Protein AF-A0A2J8PJG5-F1 (afdb_monomer_lite)

Organism: Pan troglodytes (NCBI:txid9598)

Secondary structure (DSSP, 8-state):
---SSS-HHHHHHHHHHHHHHTTPPPPP----TT--S--PSTTPPP--EEE-TTT-SEEE----HHHHHHHHHHHHHHHHHHHHHHHS----------

Sequence (98 aa):
MDDQSWKSEFYAQIASERLQAHGKERPQIICCPETGHCIDPPYFPPSRASVHAVLGEAIFYGGEPKAHSKAQVDAWQQIQTFFHKHLNGKKSVKHSKI

Structure (mmCIF, N/CA/C/O backbone):
data_AF-A0A2J8PJG5-F1
#
_entry.id   AF-A0A2J8PJ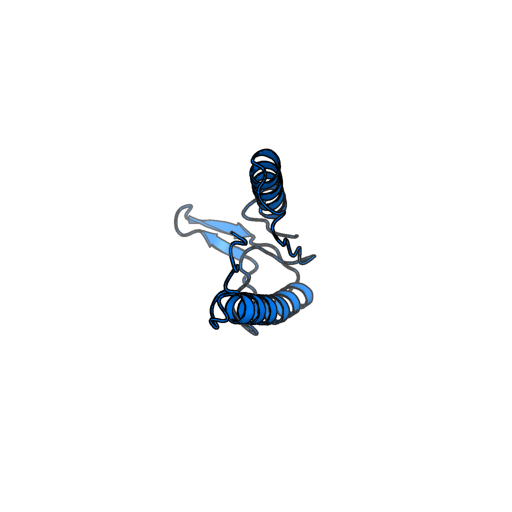G5-F1
#
loop_
_atom_site.group_PDB
_atom_site.id
_atom_site.type_symbol
_atom_site.label_atom_id
_atom_site.label_alt_id
_atom_site.label_comp_id
_atom_site.label_asym_id
_atom_site.label_entity_id
_atom_site.label_seq_id
_atom_site.pdbx_PDB_ins_code
_atom_site.Cartn_x
_atom_site.Cartn_y
_atom_site.Cartn_z
_atom_site.occupancy
_atom_site.B_iso_or_equiv
_atom_site.auth_seq_id
_atom_site.auth_comp_id
_atom_site.auth_asym_id
_atom_site.auth_atom_id
_atom_site.pdbx_PDB_model_num
ATOM 1 N N . MET A 1 1 ? 9.634 4.413 3.205 1.00 81.62 1 MET A N 1
ATOM 2 C CA . MET A 1 1 ? 9.068 3.691 2.029 1.00 81.62 1 MET A CA 1
ATOM 3 C C . MET A 1 1 ? 9.952 3.930 0.803 1.00 81.62 1 MET A C 1
ATOM 5 O O . MET A 1 1 ? 10.839 4.765 0.901 1.00 81.62 1 MET A O 1
ATOM 9 N N . ASP A 1 2 ? 9.739 3.221 -0.311 1.00 92.50 2 ASP A N 1
ATOM 10 C CA . ASP A 1 2 ? 10.422 3.462 -1.604 1.00 92.50 2 ASP A CA 1
ATOM 11 C C . ASP A 1 2 ? 9.394 3.790 -2.705 1.00 92.50 2 ASP A C 1
ATOM 13 O O . ASP A 1 2 ? 9.498 3.343 -3.840 1.00 92.50 2 ASP A O 1
ATOM 17 N N . ASP A 1 3 ? 8.340 4.531 -2.353 1.00 93.75 3 ASP A N 1
ATOM 18 C CA . ASP A 1 3 ? 7.371 5.027 -3.330 1.00 93.75 3 ASP A CA 1
ATOM 19 C C . ASP A 1 3 ? 8.030 6.121 -4.177 1.00 93.75 3 ASP A C 1
ATOM 21 O O . ASP A 1 3 ? 8.308 7.222 -3.695 1.00 93.75 3 ASP A O 1
ATOM 25 N N . GLN A 1 4 ? 8.309 5.787 -5.436 1.00 92.56 4 GLN A N 1
ATOM 26 C CA . GLN A 1 4 ? 8.931 6.699 -6.397 1.00 92.56 4 GLN A CA 1
ATOM 27 C C . GLN A 1 4 ? 7.914 7.444 -7.261 1.00 92.56 4 GLN A C 1
ATOM 29 O O . GLN A 1 4 ? 8.293 8.337 -8.015 1.00 92.56 4 GLN A O 1
ATOM 34 N N . SER A 1 5 ? 6.626 7.117 -7.135 1.00 89.50 5 SER A N 1
ATOM 35 C CA . SER A 1 5 ? 5.571 7.892 -7.773 1.00 89.50 5 SER A CA 1
ATOM 36 C C . SER A 1 5 ? 5.315 9.150 -6.957 1.00 89.50 5 SER A C 1
ATOM 38 O O . SER A 1 5 ? 5.539 10.247 -7.463 1.00 89.50 5 SER A O 1
ATOM 40 N N . TRP A 1 6 ? 4.927 9.013 -5.684 1.00 89.44 6 TRP A N 1
ATOM 41 C CA . TRP A 1 6 ? 4.541 10.132 -4.815 1.00 89.44 6 TRP A CA 1
ATOM 42 C C . TRP A 1 6 ? 5.158 10.040 -3.413 1.00 89.44 6 TRP A C 1
ATOM 44 O O . TRP A 1 6 ? 5.644 9.005 -2.968 1.00 89.44 6 TRP A O 1
ATOM 54 N N . LYS A 1 7 ? 5.080 11.138 -2.647 1.00 94.25 7 LYS A N 1
ATOM 55 C CA . LYS A 1 7 ? 5.564 11.200 -1.256 1.00 94.25 7 LYS A CA 1
ATOM 56 C C . LYS A 1 7 ? 4.546 10.628 -0.257 1.00 94.25 7 LYS A C 1
ATOM 58 O O . LYS A 1 7 ? 4.125 11.321 0.668 1.00 94.25 7 LYS A O 1
ATOM 63 N N . SER A 1 8 ? 4.145 9.371 -0.436 1.00 95.44 8 SER A N 1
ATOM 64 C CA . SER A 1 8 ? 3.069 8.725 0.337 1.00 95.44 8 SER A CA 1
ATOM 65 C C . SER A 1 8 ? 3.267 8.787 1.859 1.00 95.44 8 SER A C 1
ATOM 67 O O . SER A 1 8 ? 2.339 9.135 2.587 1.00 95.44 8 SER A O 1
ATOM 69 N N . GLU A 1 9 ? 4.489 8.556 2.347 1.00 94.31 9 GLU A N 1
ATOM 70 C CA . GLU A 1 9 ? 4.830 8.653 3.778 1.00 94.31 9 GLU A CA 1
ATOM 71 C C . GLU A 1 9 ? 4.626 10.072 4.338 1.00 94.31 9 GLU A C 1
ATOM 73 O O . GLU A 1 9 ? 4.035 10.258 5.403 1.00 94.31 9 GLU A O 1
ATOM 78 N N . PHE A 1 10 ? 5.035 11.089 3.579 1.00 96.19 10 PHE A N 1
ATOM 79 C CA . PHE A 1 10 ? 4.838 12.491 3.944 1.00 96.19 10 PHE A CA 1
ATOM 80 C C . PHE A 1 10 ? 3.350 12.867 3.981 1.00 96.19 10 PHE A C 1
ATOM 82 O O . PHE A 1 10 ? 2.900 13.535 4.911 1.00 96.19 10 PHE A O 1
ATOM 89 N N . TYR A 1 11 ? 2.559 12.407 3.008 1.00 97.31 11 TYR A N 1
ATOM 90 C CA . TYR A 1 11 ? 1.121 12.679 2.985 1.00 97.31 11 TYR A CA 1
ATOM 91 C C . TYR A 1 11 ? 0.366 11.980 4.119 1.00 97.31 11 TYR A C 1
ATOM 93 O O . TYR A 1 11 ? -0.531 12.585 4.712 1.00 97.31 11 TYR A O 1
ATOM 101 N N . ALA A 1 12 ? 0.750 10.750 4.473 1.00 97.12 12 ALA A N 1
ATOM 102 C CA . ALA A 1 12 ? 0.197 10.057 5.634 1.00 97.12 12 ALA A CA 1
ATOM 103 C C . ALA A 1 12 ? 0.451 10.846 6.930 1.00 97.12 12 ALA A C 1
ATOM 105 O O . ALA A 1 12 ? -0.451 10.990 7.762 1.00 97.12 12 ALA A O 1
ATOM 106 N N . GLN A 1 13 ? 1.648 11.424 7.069 1.00 97.19 13 GLN A N 1
ATOM 107 C CA . GLN A 1 13 ? 1.995 12.261 8.212 1.00 97.19 13 GLN A CA 1
ATOM 108 C C . GLN A 1 13 ? 1.160 13.551 8.262 1.00 97.19 13 GLN A C 1
ATOM 110 O O . GLN A 1 13 ? 0.577 13.843 9.306 1.00 97.19 13 GLN A O 1
ATOM 115 N N . ILE A 1 14 ? 0.999 14.260 7.137 1.00 98.31 14 ILE A N 1
ATOM 116 C CA . ILE A 1 14 ? 0.121 15.445 7.058 1.00 98.31 14 ILE A CA 1
ATOM 117 C C . ILE A 1 14 ? -1.310 15.098 7.488 1.00 98.31 14 ILE A C 1
ATOM 119 O O . ILE A 1 14 ? -1.927 15.832 8.263 1.00 98.31 14 ILE A O 1
ATOM 123 N N . ALA A 1 15 ? -1.856 13.980 7.002 1.00 98.12 15 ALA A N 1
ATOM 124 C CA . ALA A 1 15 ? -3.205 13.551 7.361 1.00 98.12 15 ALA A CA 1
ATOM 125 C C 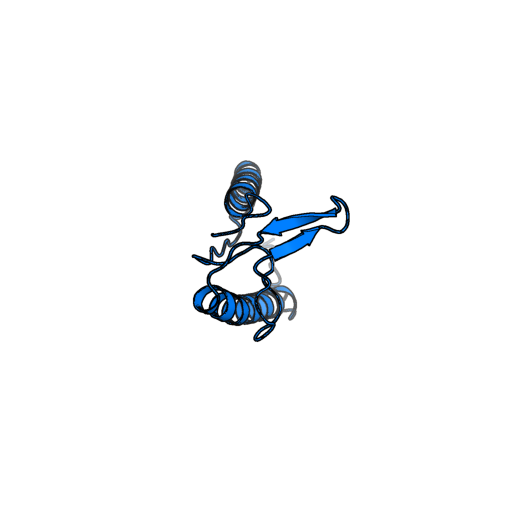. ALA A 1 15 ? -3.329 13.258 8.868 1.00 98.12 15 ALA A C 1
ATOM 127 O O . ALA A 1 15 ? -4.299 13.672 9.506 1.00 98.12 15 ALA A O 1
ATOM 128 N N . SER A 1 16 ? -2.327 12.595 9.452 1.00 98.19 16 SER A N 1
ATOM 129 C CA . SER A 1 16 ? -2.257 12.299 10.887 1.00 98.19 16 SER A CA 1
ATOM 130 C C . SER A 1 16 ? -2.181 13.558 11.748 1.00 98.19 16 SER A C 1
ATOM 132 O O . SER A 1 16 ? -2.907 13.679 12.737 1.00 98.19 16 SER A O 1
ATOM 134 N N . GLU A 1 17 ? -1.341 14.518 11.368 1.00 98.25 17 GLU A N 1
ATOM 135 C CA . GLU A 1 17 ? -1.219 15.809 12.051 1.00 98.25 17 GLU A CA 1
ATOM 136 C C . GLU A 1 17 ? -2.521 16.601 11.964 1.00 98.25 17 GLU A C 1
ATOM 138 O O . GLU A 1 17 ? -3.004 17.122 12.970 1.00 98.25 17 GLU A O 1
ATOM 143 N N . ARG A 1 18 ? -3.150 16.626 10.783 1.00 98.50 18 ARG A N 1
ATOM 144 C CA . ARG A 1 18 ? -4.427 17.310 10.581 1.00 98.50 18 ARG A CA 1
ATOM 145 C C . ARG A 1 18 ? -5.537 16.720 11.448 1.00 98.50 18 ARG A C 1
ATOM 147 O O . ARG A 1 18 ? -6.313 17.482 12.017 1.00 98.50 18 ARG A O 1
ATOM 154 N N . LEU A 1 19 ? -5.624 15.395 11.559 1.00 98.44 19 LEU A N 1
ATOM 155 C CA . LEU A 1 19 ? -6.613 14.728 12.411 1.00 98.44 19 LEU A CA 1
ATOM 156 C C . LEU A 1 19 ? -6.407 15.077 13.890 1.00 98.44 19 LEU A C 1
ATOM 158 O O . LEU A 1 19 ? -7.355 15.479 14.568 1.00 98.44 19 LEU A O 1
ATOM 162 N N . GLN A 1 20 ? -5.166 14.990 14.370 1.00 97.94 20 GLN A N 1
ATOM 163 C CA . GLN A 1 20 ? -4.829 15.273 15.766 1.00 97.94 20 GLN A CA 1
ATOM 164 C C . GLN A 1 20 ? -5.042 16.747 16.130 1.00 97.94 20 GLN A C 1
ATOM 166 O O . GLN A 1 20 ? -5.597 17.040 17.188 1.00 97.94 20 GLN A O 1
ATOM 171 N N . ALA A 1 21 ? -4.705 17.677 15.231 1.00 98.25 21 ALA A N 1
ATOM 172 C CA . ALA A 1 21 ? -4.945 19.110 15.423 1.00 98.25 21 ALA A CA 1
ATOM 173 C C . ALA A 1 21 ? -6.438 19.462 15.582 1.00 98.25 21 ALA A C 1
ATOM 175 O O . ALA A 1 21 ? -6.771 20.517 16.115 1.00 98.25 21 ALA A O 1
ATOM 176 N N . HIS A 1 22 ? -7.340 18.581 15.138 1.00 98.19 22 HIS A N 1
ATOM 177 C CA . HIS A 1 22 ? -8.795 18.730 15.255 1.00 98.19 22 HIS A CA 1
ATOM 178 C C . HIS A 1 22 ? -9.403 17.777 16.299 1.00 98.19 22 HIS A C 1
ATOM 180 O O . HIS A 1 22 ? -10.597 17.477 16.257 1.00 98.19 22 HIS A O 1
ATOM 186 N N . GLY A 1 23 ? -8.586 17.277 17.234 1.00 97.50 23 GLY A N 1
ATOM 187 C CA . GLY A 1 23 ? -9.033 16.458 18.364 1.00 97.50 23 GLY A CA 1
ATOM 188 C C . GLY A 1 23 ? -9.516 15.055 17.986 1.00 97.50 23 GLY A C 1
ATOM 189 O O . GLY A 1 23 ? -10.253 14.436 18.754 1.00 97.50 23 GLY A O 1
ATOM 190 N N . LYS A 1 24 ? -9.155 14.549 16.800 1.00 98.12 24 LYS A N 1
ATOM 191 C CA . LYS A 1 24 ? -9.415 13.156 16.411 1.00 98.12 24 LYS A CA 1
ATOM 192 C C . LYS A 1 24 ? -8.297 12.248 16.914 1.00 98.12 24 LYS A C 1
ATOM 194 O O . LYS A 1 24 ? -7.159 12.678 17.093 1.00 98.12 24 LYS A O 1
ATOM 199 N N . GLU A 1 25 ? -8.630 10.977 17.121 1.00 96.50 25 GLU A N 1
ATOM 200 C CA . GLU A 1 25 ? -7.639 9.957 17.466 1.00 96.50 25 GLU A CA 1
ATOM 201 C C . GLU A 1 25 ? -6.573 9.841 16.369 1.00 96.50 25 GLU A C 1
ATOM 203 O O . GLU A 1 25 ? -6.858 9.991 15.176 1.00 96.50 25 GLU A O 1
ATOM 208 N N . ARG A 1 26 ? -5.332 9.569 16.783 1.00 96.00 26 ARG A N 1
ATOM 209 C CA . ARG A 1 26 ? -4.211 9.386 15.861 1.00 96.00 26 ARG A CA 1
ATOM 210 C C . ARG A 1 26 ? -4.459 8.153 14.979 1.00 96.00 26 ARG A C 1
ATOM 212 O O . ARG A 1 26 ? -4.669 7.071 15.533 1.00 96.00 26 ARG A O 1
ATOM 219 N N . PRO A 1 27 ? -4.403 8.271 13.640 1.00 97.06 27 PRO A N 1
ATOM 220 C CA . PRO A 1 27 ? -4.579 7.124 12.759 1.00 97.06 27 PRO A CA 1
ATOM 221 C C . PRO A 1 27 ? -3.420 6.132 12.905 1.00 97.06 27 PRO A C 1
ATOM 223 O O . PRO A 1 27 ? -2.295 6.498 13.256 1.00 97.06 27 PRO A O 1
ATOM 226 N N . GLN A 1 28 ? -3.686 4.866 12.592 1.00 97.19 28 GLN A N 1
ATOM 227 C CA . GLN A 1 28 ? -2.630 3.877 12.417 1.00 97.19 28 GLN A CA 1
ATOM 228 C C . GLN A 1 28 ? -1.948 4.108 11.064 1.00 97.19 28 GLN A C 1
ATOM 230 O O . GLN A 1 28 ? -2.617 4.159 10.036 1.00 97.19 28 GLN A O 1
ATOM 235 N N . ILE A 1 29 ? -0.620 4.220 11.072 1.00 96.25 29 ILE A N 1
ATOM 236 C CA . ILE A 1 29 ? 0.212 4.286 9.866 1.00 96.25 29 ILE A CA 1
ATOM 237 C C . ILE A 1 29 ? 1.178 3.107 9.913 1.00 96.25 29 ILE A C 1
ATOM 239 O O . ILE A 1 29 ? 1.832 2.880 10.932 1.00 96.25 29 ILE A O 1
ATOM 243 N N . ILE A 1 30 ? 1.249 2.352 8.819 1.00 95.25 30 ILE A N 1
ATOM 244 C CA . ILE A 1 30 ? 2.172 1.230 8.653 1.00 95.25 30 ILE A CA 1
ATOM 245 C C . ILE A 1 30 ? 3.112 1.592 7.509 1.00 95.25 30 ILE A C 1
ATOM 247 O O . ILE A 1 30 ? 2.694 1.666 6.355 1.00 95.25 30 ILE A O 1
ATOM 251 N N . CYS A 1 31 ? 4.378 1.840 7.838 1.00 92.62 31 CYS A N 1
ATOM 252 C CA . CYS A 1 31 ? 5.414 2.102 6.848 1.00 92.62 31 CYS A CA 1
ATOM 253 C C . CYS A 1 31 ? 6.164 0.805 6.547 1.00 92.62 31 CYS A C 1
ATOM 255 O O . CYS A 1 31 ? 6.829 0.257 7.425 1.00 92.62 31 CYS A O 1
ATOM 257 N N . CYS A 1 32 ? 6.091 0.343 5.300 1.00 91.12 32 CYS A N 1
ATOM 258 C CA . CYS A 1 32 ? 6.863 -0.798 4.819 1.00 91.12 32 CYS A CA 1
ATOM 259 C C . CYS A 1 32 ? 8.159 -0.285 4.156 1.00 91.12 32 CYS A C 1
ATOM 261 O O . CYS A 1 32 ? 8.090 0.450 3.161 1.00 91.12 32 CYS A O 1
ATOM 263 N N . PRO A 1 33 ? 9.349 -0.593 4.706 1.00 91.62 33 PRO A N 1
ATOM 264 C CA . PRO A 1 33 ? 10.621 -0.249 4.074 1.00 91.62 33 PRO A CA 1
ATOM 265 C C . PRO A 1 33 ? 10.750 -0.898 2.694 1.00 91.62 33 PRO A C 1
ATOM 267 O O . PRO A 1 33 ? 10.159 -1.950 2.453 1.00 91.62 33 PRO A O 1
ATOM 270 N N . GLU A 1 34 ? 11.499 -0.256 1.791 1.00 92.62 34 GLU A N 1
ATOM 271 C CA . GLU A 1 34 ? 11.844 -0.804 0.461 1.00 92.62 34 GLU A CA 1
ATOM 272 C C . GLU A 1 34 ? 10.633 -1.269 -0.367 1.00 92.62 34 GLU A C 1
ATOM 274 O O . GLU A 1 34 ? 10.740 -2.106 -1.261 1.00 92.62 34 GLU A O 1
ATOM 279 N N . THR A 1 35 ? 9.456 -0.729 -0.058 1.00 95.06 35 THR A N 1
ATOM 280 C CA . THR A 1 35 ? 8.194 -1.048 -0.716 1.00 95.06 35 THR A CA 1
ATOM 281 C C . THR A 1 35 ? 7.812 0.123 -1.605 1.00 95.06 35 THR A C 1
ATOM 283 O O . THR A 1 35 ? 7.676 1.249 -1.119 1.00 95.06 35 THR A O 1
ATOM 286 N N . GLY A 1 36 ? 7.692 -0.163 -2.901 1.00 94.50 36 GLY A N 1
ATOM 287 C CA . GLY A 1 36 ? 7.213 0.762 -3.919 1.00 94.50 36 GLY A CA 1
ATOM 288 C C . GLY A 1 36 ? 5.719 1.063 -3.857 1.00 94.50 36 GLY A C 1
ATOM 289 O O . GLY A 1 36 ? 5.009 0.644 -2.946 1.00 94.50 36 GLY A O 1
ATOM 290 N N . HIS A 1 37 ? 5.260 1.784 -4.872 1.00 94.19 37 HIS A N 1
ATOM 291 C CA . HIS A 1 37 ? 3.929 2.376 -4.952 1.00 94.19 37 HIS A CA 1
ATOM 292 C C . HIS A 1 37 ? 2.785 1.345 -4.986 1.00 94.19 37 HIS A C 1
ATOM 294 O O . HIS A 1 37 ? 1.801 1.473 -4.258 1.00 94.19 37 HIS A O 1
ATOM 300 N N . CYS A 1 38 ? 2.908 0.306 -5.816 1.00 93.06 38 CYS A N 1
ATOM 301 C CA . CYS A 1 38 ? 1.811 -0.623 -6.104 1.00 93.06 38 CYS A CA 1
ATOM 302 C C . CYS A 1 38 ? 1.759 -1.796 -5.113 1.00 93.06 38 CYS A C 1
ATOM 304 O O . CYS A 1 38 ? 2.243 -2.882 -5.414 1.00 93.06 38 CYS A O 1
ATOM 306 N N . ILE A 1 39 ? 1.169 -1.600 -3.930 1.00 94.62 39 ILE A N 1
ATOM 307 C CA . ILE A 1 39 ? 0.945 -2.688 -2.959 1.00 94.62 39 ILE A CA 1
ATOM 308 C C . ILE A 1 39 ? -0.305 -3.494 -3.358 1.00 94.62 39 ILE A C 1
ATOM 310 O O . ILE A 1 39 ? -1.401 -3.282 -2.838 1.00 94.62 39 ILE A O 1
ATOM 314 N N . ASP A 1 40 ? -0.122 -4.401 -4.313 1.00 94.62 40 ASP A N 1
ATOM 315 C CA . ASP A 1 40 ? -1.150 -5.317 -4.822 1.00 94.62 40 ASP A CA 1
ATOM 316 C C . ASP A 1 40 ? -1.460 -6.481 -3.849 1.00 94.62 40 ASP A C 1
ATOM 318 O O . ASP A 1 40 ? -0.768 -6.658 -2.839 1.00 94.62 40 ASP A O 1
ATOM 322 N N . PRO A 1 41 ? -2.499 -7.305 -4.113 1.00 95.50 41 PRO A N 1
ATOM 323 C CA . PRO A 1 41 ? -2.753 -8.510 -3.330 1.00 95.50 41 PRO A CA 1
ATOM 324 C C . PRO A 1 41 ? -1.544 -9.465 -3.282 1.00 95.50 41 PRO A C 1
ATOM 326 O O . PRO A 1 41 ? -0.681 -9.429 -4.162 1.00 95.50 41 PRO A O 1
ATOM 329 N N . PRO A 1 42 ? -1.483 -10.364 -2.283 1.00 95.69 42 PRO A N 1
ATOM 330 C CA . PRO A 1 42 ? -0.345 -11.256 -2.094 1.00 95.69 42 PRO A CA 1
ATOM 331 C C . PRO A 1 42 ? 0.025 -12.042 -3.355 1.00 95.69 42 PRO A C 1
ATOM 333 O O . PRO A 1 42 ? -0.846 -12.587 -4.034 1.00 95.69 42 PRO A O 1
ATOM 336 N N . TYR A 1 43 ? 1.332 -12.152 -3.605 1.00 91.31 43 TYR A N 1
ATOM 337 C CA . TYR A 1 43 ? 1.934 -12.888 -4.726 1.00 91.31 43 TYR A CA 1
ATOM 338 C C . TYR A 1 43 ? 1.705 -12.280 -6.115 1.00 91.31 43 TYR A C 1
ATOM 340 O O . TYR A 1 43 ? 2.098 -12.888 -7.113 1.00 91.31 43 TYR A O 1
ATOM 348 N N . PHE A 1 44 ? 1.126 -11.081 -6.203 1.00 92.06 44 PHE A N 1
ATOM 349 C C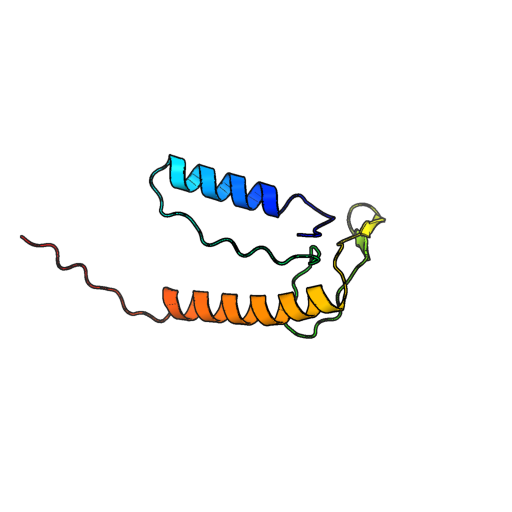A . PHE A 1 44 ? 1.126 -10.334 -7.453 1.00 92.06 44 PHE A CA 1
ATOM 350 C C . PHE A 1 44 ? 2.558 -9.867 -7.773 1.00 92.06 44 PHE A C 1
ATOM 352 O O . PHE A 1 44 ? 3.237 -9.338 -6.889 1.00 92.06 44 PHE A O 1
ATOM 359 N N . PRO A 1 45 ? 3.062 -10.069 -9.004 1.00 89.31 45 PRO A N 1
ATOM 360 C CA . PRO A 1 45 ? 4.440 -9.724 -9.334 1.00 89.31 45 PRO A CA 1
ATOM 361 C C . PRO A 1 45 ? 4.672 -8.210 -9.167 1.00 89.31 45 PRO A C 1
ATOM 363 O O . PRO A 1 45 ? 3.959 -7.428 -9.800 1.00 89.31 45 PRO A O 1
ATOM 366 N N . PRO A 1 46 ? 5.666 -7.772 -8.366 1.00 84.62 46 PRO A N 1
ATOM 367 C CA . PRO A 1 46 ? 5.925 -6.351 -8.156 1.00 84.62 46 PRO A CA 1
ATOM 368 C C . PRO A 1 46 ? 6.290 -5.645 -9.467 1.00 84.62 46 PRO A C 1
ATOM 370 O O . PRO A 1 46 ? 7.304 -5.960 -10.097 1.00 84.62 46 PRO A O 1
ATOM 373 N N . SER A 1 47 ? 5.486 -4.661 -9.868 1.00 81.62 47 SER A N 1
ATOM 374 C CA . SER A 1 47 ? 5.796 -3.808 -11.016 1.00 81.62 47 SER A CA 1
ATOM 375 C C . SER A 1 47 ? 6.762 -2.706 -10.593 1.00 81.62 47 SER A C 1
ATOM 377 O O . SER A 1 47 ? 6.400 -1.811 -9.834 1.00 81.62 47 SER A O 1
ATOM 379 N N . ARG A 1 48 ? 8.008 -2.758 -11.075 1.00 84.06 48 ARG A N 1
ATOM 380 C CA . ARG A 1 48 ? 9.030 -1.745 -10.748 1.00 84.06 48 ARG A CA 1
ATOM 381 C C . ARG A 1 48 ? 8.950 -0.511 -11.636 1.00 84.06 48 ARG A C 1
ATOM 383 O O . ARG A 1 48 ? 9.344 0.572 -11.210 1.00 84.06 48 ARG A O 1
ATOM 390 N N . ALA A 1 49 ? 8.461 -0.680 -12.861 1.00 89.25 49 ALA A N 1
ATOM 391 C CA . ALA A 1 49 ? 8.279 0.394 -13.820 1.00 89.25 49 ALA A CA 1
ATOM 392 C C . ALA A 1 49 ? 7.200 0.032 -14.840 1.00 89.25 49 ALA A C 1
ATOM 394 O O . ALA A 1 49 ? 7.045 -1.134 -15.205 1.00 89.25 49 ALA A O 1
ATOM 395 N N . SER A 1 50 ? 6.485 1.038 -15.334 1.00 88.12 50 SER A N 1
ATOM 396 C CA . SER A 1 50 ? 5.610 0.889 -16.496 1.00 88.12 50 SER A CA 1
ATOM 397 C C . SER A 1 50 ? 5.523 2.199 -17.275 1.00 88.12 50 SER A C 1
ATOM 399 O O . SER A 1 50 ? 5.978 3.243 -16.804 1.00 88.12 50 SER A O 1
ATOM 401 N N . VAL A 1 51 ? 4.956 2.148 -18.479 1.00 89.75 51 VAL A N 1
ATOM 402 C CA . VAL A 1 51 ? 4.658 3.361 -19.243 1.00 89.75 51 VAL A CA 1
ATOM 403 C C . VAL A 1 51 ? 3.393 3.985 -18.669 1.00 89.75 51 VAL A C 1
ATOM 405 O O . VAL A 1 51 ? 2.314 3.395 -18.728 1.00 89.75 51 VAL A O 1
ATOM 408 N N . HIS A 1 52 ? 3.522 5.181 -18.102 1.00 86.56 52 HIS A N 1
ATOM 409 C CA . HIS A 1 52 ? 2.402 5.890 -17.509 1.00 86.56 52 HIS A CA 1
ATOM 410 C C . HIS A 1 52 ? 1.400 6.276 -18.598 1.00 86.56 52 HIS A C 1
ATOM 412 O O . HIS A 1 52 ? 1.711 7.087 -19.468 1.00 86.56 52 HIS A O 1
ATOM 418 N N . ALA A 1 53 ? 0.181 5.739 -18.530 1.00 84.75 53 ALA A N 1
ATOM 419 C CA . ALA A 1 53 ? -0.819 5.863 -19.594 1.00 84.75 53 ALA A CA 1
ATOM 420 C C . ALA A 1 53 ? -1.141 7.314 -20.003 1.00 84.75 53 ALA A C 1
ATOM 422 O O . ALA A 1 53 ? -1.494 7.559 -21.152 1.00 84.75 53 ALA A O 1
ATOM 423 N N . VAL A 1 54 ? -1.006 8.275 -19.082 1.00 86.25 54 VAL A N 1
ATOM 424 C CA . VAL A 1 54 ? -1.265 9.700 -19.358 1.00 86.25 54 VAL A CA 1
ATOM 425 C C . VAL A 1 54 ? -0.034 10.423 -19.907 1.00 86.25 54 VAL A C 1
ATOM 427 O O . VAL A 1 54 ? -0.177 11.303 -20.747 1.00 86.25 54 VAL A O 1
ATOM 430 N N . LEU A 1 55 ? 1.168 10.081 -19.427 1.00 85.31 55 LEU A N 1
ATOM 431 C CA . LEU A 1 55 ? 2.398 10.785 -19.824 1.00 85.31 55 LEU A CA 1
ATOM 432 C C . LEU A 1 55 ? 3.028 10.163 -21.075 1.00 85.31 55 LEU A C 1
ATOM 434 O O . LEU A 1 55 ? 3.778 10.828 -21.774 1.00 85.31 55 LEU A O 1
ATOM 438 N N . GLY A 1 56 ? 2.746 8.886 -21.350 1.00 89.94 56 GLY A N 1
ATOM 439 C CA . GLY A 1 56 ? 3.426 8.113 -22.389 1.00 89.94 56 GLY A CA 1
ATOM 440 C C . GLY A 1 56 ? 4.887 7.792 -22.057 1.00 89.94 56 GLY A C 1
ATOM 441 O O . GLY A 1 56 ? 5.594 7.239 -22.894 1.00 89.94 56 GLY A O 1
ATOM 442 N N . GLU A 1 57 ? 5.340 8.108 -20.843 1.00 89.31 57 GLU A N 1
ATOM 443 C CA . GLU A 1 57 ? 6.727 7.958 -20.405 1.00 89.31 57 GLU A CA 1
ATOM 444 C C . GLU A 1 57 ? 6.885 6.809 -19.409 1.00 89.31 57 GLU A C 1
ATOM 446 O O . GLU A 1 57 ? 5.963 6.474 -18.660 1.00 89.31 57 GLU A O 1
ATOM 451 N N . ALA A 1 58 ? 8.074 6.207 -19.391 1.00 89.62 58 ALA A N 1
ATOM 452 C CA . ALA A 1 58 ? 8.424 5.197 -18.404 1.00 89.62 58 ALA A CA 1
ATOM 453 C C . ALA A 1 58 ? 8.575 5.846 -17.023 1.00 89.62 58 ALA A C 1
ATOM 455 O O . ALA A 1 58 ? 9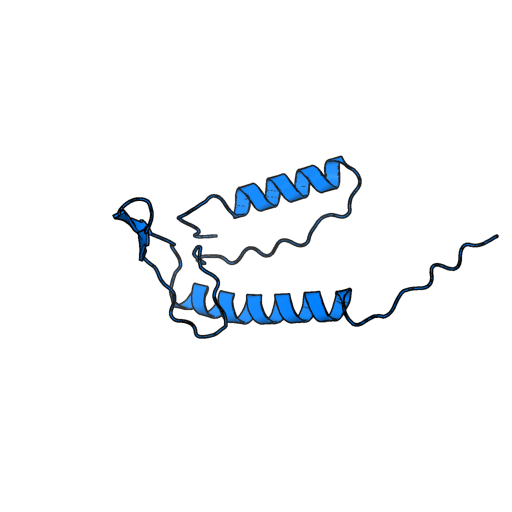.403 6.736 -16.837 1.00 89.62 58 ALA A O 1
ATOM 456 N N . ILE A 1 59 ? 7.801 5.367 -16.052 1.00 90.56 59 ILE A N 1
ATOM 457 C CA . ILE A 1 59 ? 7.898 5.787 -14.654 1.00 90.56 59 ILE A CA 1
ATOM 458 C C . ILE A 1 59 ? 8.319 4.615 -13.780 1.00 90.56 59 ILE A C 1
ATOM 460 O O . ILE A 1 59 ? 7.987 3.464 -14.066 1.00 90.56 59 ILE A O 1
ATOM 464 N N . PHE A 1 60 ? 9.025 4.923 -12.696 1.00 91.50 60 PHE A N 1
ATOM 465 C CA . PHE A 1 60 ? 9.395 3.953 -11.677 1.00 91.50 60 PHE A CA 1
ATOM 466 C C . PHE A 1 60 ? 8.413 4.019 -10.508 1.00 91.50 60 PHE A C 1
ATOM 468 O O . PHE A 1 60 ? 8.041 5.093 -10.038 1.00 91.50 60 PHE A O 1
ATOM 475 N N . TYR A 1 61 ? 8.014 2.850 -10.023 1.00 91.69 61 TYR A N 1
ATOM 476 C CA . TYR A 1 61 ? 7.169 2.707 -8.836 1.00 91.69 61 TYR A CA 1
ATOM 477 C C . TYR A 1 61 ? 7.993 2.422 -7.578 1.00 91.69 61 TYR A C 1
ATOM 479 O O . TYR A 1 61 ? 7.467 2.524 -6.472 1.00 91.69 61 TYR A O 1
ATOM 487 N N . GLY A 1 62 ? 9.277 2.090 -7.749 1.00 93.25 62 GLY A N 1
ATOM 488 C CA . GLY A 1 62 ? 10.172 1.643 -6.688 1.00 93.25 62 GLY A CA 1
ATOM 489 C C . GLY A 1 62 ? 9.847 0.237 -6.182 1.00 93.25 62 GLY 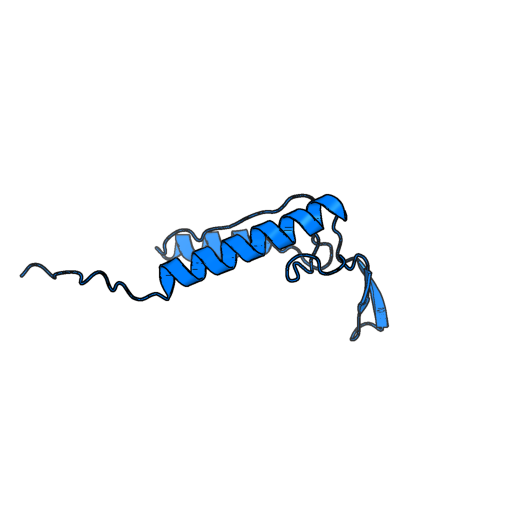A C 1
ATOM 490 O O . GLY A 1 62 ? 9.047 -0.496 -6.766 1.00 93.25 62 GLY A O 1
ATOM 491 N N . GLY A 1 63 ? 10.491 -0.152 -5.087 1.00 93.88 63 GLY A N 1
ATOM 492 C CA . GLY A 1 63 ? 10.310 -1.441 -4.432 1.00 93.88 63 GLY A CA 1
ATOM 493 C C . GLY A 1 63 ? 11.418 -2.449 -4.735 1.00 93.88 63 GLY A C 1
ATOM 494 O O . GLY A 1 63 ? 11.739 -2.747 -5.892 1.00 93.88 63 GLY A O 1
ATOM 495 N N . GLU A 1 64 ? 11.992 -3.033 -3.688 1.00 94.56 64 GLU A N 1
ATOM 496 C CA . GLU A 1 64 ? 12.838 -4.226 -3.778 1.00 94.56 64 GLU A CA 1
ATOM 497 C C . GLU A 1 64 ? 11.937 -5.474 -3.839 1.00 94.56 64 GLU A C 1
ATOM 499 O O . GLU A 1 64 ? 11.022 -5.583 -3.025 1.00 94.56 64 GLU A O 1
ATOM 504 N N . PRO A 1 65 ? 12.124 -6.406 -4.797 1.00 91.38 65 PRO A N 1
ATOM 505 C CA . PRO A 1 65 ? 11.185 -7.503 -5.022 1.00 91.38 65 PRO A CA 1
ATOM 506 C C . PRO A 1 65 ? 10.826 -8.315 -3.774 1.00 91.38 65 PRO A C 1
ATOM 508 O O . PRO A 1 65 ? 9.649 -8.617 -3.563 1.00 91.38 65 PRO A O 1
ATOM 511 N N . LYS A 1 66 ? 11.806 -8.671 -2.936 1.00 93.62 66 LYS A N 1
ATOM 512 C CA . LYS A 1 66 ? 11.570 -9.498 -1.747 1.00 93.62 66 LYS A CA 1
ATOM 513 C C . LYS A 1 66 ? 10.851 -8.714 -0.649 1.00 93.62 66 LYS A C 1
ATOM 515 O O . LYS A 1 66 ? 9.872 -9.219 -0.094 1.00 93.62 66 LYS A O 1
ATOM 520 N N . ALA A 1 67 ? 11.304 -7.501 -0.346 1.00 95.12 67 ALA A N 1
ATOM 521 C CA . ALA A 1 67 ? 10.677 -6.614 0.626 1.00 95.12 67 ALA A CA 1
ATOM 522 C C . ALA A 1 67 ? 9.245 -6.262 0.209 1.00 95.12 67 ALA A C 1
ATOM 524 O O . ALA A 1 67 ? 8.323 -6.386 1.014 1.00 95.12 67 ALA A O 1
ATOM 525 N N . HIS A 1 68 ? 9.041 -5.929 -1.066 1.00 96.00 68 HIS A N 1
ATOM 526 C CA . HIS A 1 68 ? 7.736 -5.586 -1.616 1.00 96.00 68 HIS A CA 1
ATOM 527 C C . HIS A 1 68 ? 6.762 -6.770 -1.560 1.00 96.00 68 HIS A C 1
ATOM 529 O O . HIS A 1 68 ? 5.642 -6.619 -1.080 1.00 96.00 68 HIS A O 1
ATOM 535 N N . SER A 1 69 ? 7.199 -7.972 -1.950 1.00 94.88 69 SER A N 1
ATOM 536 C CA . SER A 1 69 ? 6.357 -9.177 -1.863 1.00 94.88 69 SER A CA 1
ATOM 537 C C . SER A 1 69 ? 5.944 -9.481 -0.419 1.00 94.88 69 SER A C 1
ATOM 539 O O . SER A 1 69 ? 4.800 -9.846 -0.153 1.00 94.88 69 SER A O 1
ATOM 541 N N . LYS A 1 70 ? 6.859 -9.298 0.543 1.00 95.94 70 LYS A N 1
ATOM 542 C CA . LYS A 1 70 ? 6.539 -9.445 1.968 1.00 95.94 70 LYS A CA 1
ATOM 543 C C . LYS A 1 70 ? 5.532 -8.387 2.426 1.00 95.94 70 LYS A C 1
ATOM 545 O O . LYS A 1 70 ? 4.578 -8.718 3.124 1.00 95.94 70 LYS A O 1
ATOM 550 N N . ALA A 1 71 ? 5.713 -7.141 1.997 1.00 96.12 71 ALA A N 1
ATOM 551 C CA . ALA A 1 71 ? 4.809 -6.049 2.326 1.00 96.12 71 ALA A CA 1
ATOM 552 C C . ALA A 1 71 ? 3.390 -6.270 1.782 1.00 96.12 71 ALA A C 1
ATOM 554 O O . ALA A 1 71 ? 2.441 -5.953 2.488 1.00 96.12 71 ALA A O 1
ATOM 555 N N . GLN A 1 72 ? 3.225 -6.855 0.589 1.00 96.50 72 GLN A N 1
ATOM 556 C CA . GLN A 1 72 ? 1.907 -7.221 0.045 1.00 96.50 72 GLN A CA 1
ATOM 557 C C . GLN A 1 72 ? 1.185 -8.247 0.934 1.00 96.50 72 GLN A C 1
ATOM 559 O O . GLN A 1 72 ? 0.013 -8.069 1.269 1.00 96.50 72 GLN A O 1
ATOM 564 N N . VAL A 1 73 ? 1.893 -9.301 1.366 1.00 97.50 73 VAL A N 1
ATOM 565 C CA . VAL A 1 73 ? 1.353 -10.323 2.285 1.00 97.50 73 VAL A CA 1
ATOM 566 C C . VAL A 1 73 ? 0.937 -9.690 3.614 1.00 97.50 73 VAL A C 1
ATOM 568 O O . VAL A 1 73 ? -0.191 -9.886 4.073 1.00 97.50 73 VAL A O 1
ATOM 571 N N . ASP A 1 74 ? 1.829 -8.898 4.209 1.00 97.00 74 ASP A N 1
ATOM 572 C CA . ASP A 1 74 ? 1.587 -8.259 5.500 1.00 97.00 74 ASP A CA 1
ATOM 573 C C . ASP A 1 74 ? 0.429 -7.248 5.405 1.00 97.00 74 ASP A C 1
ATOM 575 O O . ASP A 1 74 ? -0.481 -7.268 6.236 1.00 97.00 74 ASP A O 1
ATOM 579 N N . ALA A 1 75 ? 0.408 -6.400 4.372 1.00 96.62 75 ALA A N 1
ATOM 580 C CA . ALA A 1 75 ? -0.639 -5.402 4.156 1.00 96.62 75 ALA A CA 1
ATOM 581 C C . ALA A 1 75 ? -2.016 -6.047 3.978 1.00 96.62 75 ALA A C 1
ATOM 583 O O . ALA A 1 75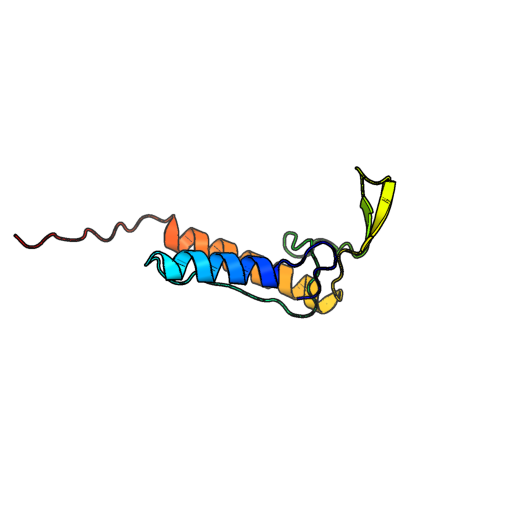 ? -2.989 -5.584 4.577 1.00 96.62 75 ALA A O 1
ATOM 584 N N . TRP A 1 76 ? -2.103 -7.146 3.225 1.00 97.56 76 TRP A N 1
ATOM 585 C CA . TRP A 1 76 ? -3.352 -7.880 3.042 1.00 97.56 76 TRP A CA 1
ATOM 586 C C . TRP A 1 76 ? -3.930 -8.360 4.378 1.00 97.56 76 TRP A C 1
ATOM 588 O O . TRP A 1 76 ? -5.094 -8.095 4.693 1.00 97.56 76 TRP A O 1
ATOM 598 N N . GLN A 1 77 ? -3.090 -8.964 5.223 1.00 97.50 77 GLN A N 1
ATOM 599 C CA . GLN A 1 77 ? -3.492 -9.412 6.555 1.00 97.50 77 GLN A CA 1
ATOM 600 C C . GLN A 1 77 ? -3.923 -8.239 7.455 1.00 97.50 77 GLN A C 1
ATOM 602 O O . GLN A 1 77 ? -4.900 -8.352 8.207 1.00 97.50 77 GLN A O 1
ATOM 607 N N . GLN A 1 78 ? -3.225 -7.101 7.385 1.00 97.69 78 GLN A N 1
ATOM 608 C CA . GLN A 1 78 ? -3.566 -5.894 8.149 1.00 97.69 78 GLN A CA 1
ATOM 609 C C . GLN A 1 78 ? -4.920 -5.317 7.723 1.00 97.69 78 GLN A C 1
ATOM 611 O O . GLN A 1 78 ? -5.738 -4.990 8.584 1.00 97.69 78 GLN A O 1
ATOM 616 N N . ILE A 1 79 ? -5.195 -5.255 6.418 1.00 97.00 79 ILE A N 1
ATOM 617 C CA . ILE A 1 79 ? -6.471 -4.779 5.867 1.00 97.00 79 ILE A CA 1
ATOM 618 C C . ILE A 1 79 ? -7.626 -5.670 6.338 1.00 97.00 79 ILE A C 1
ATOM 620 O O . ILE A 1 79 ? -8.627 -5.165 6.853 1.00 97.00 79 ILE A O 1
ATOM 624 N N . GLN A 1 80 ? -7.481 -6.995 6.235 1.00 96.56 80 GLN A N 1
ATOM 625 C CA . GLN A 1 80 ? -8.499 -7.937 6.712 1.00 96.56 80 GLN A CA 1
ATOM 626 C C . GLN A 1 80 ? -8.745 -7.783 8.219 1.00 96.56 80 GLN A C 1
ATOM 628 O O . GLN A 1 80 ? -9.892 -7.694 8.659 1.00 96.56 80 GLN A O 1
ATOM 633 N N . THR A 1 81 ? -7.675 -7.685 9.012 1.00 96.50 81 THR A N 1
ATOM 634 C CA . THR A 1 81 ? -7.761 -7.491 10.469 1.00 96.50 81 THR A CA 1
ATOM 635 C C . THR A 1 81 ? -8.470 -6.181 10.817 1.00 96.50 81 THR A C 1
ATOM 637 O O . THR A 1 81 ? -9.357 -6.157 11.676 1.00 96.50 81 THR A O 1
ATOM 640 N N . PHE A 1 82 ? -8.121 -5.093 10.126 1.00 96.38 82 PHE A N 1
ATOM 641 C CA . PHE A 1 82 ? -8.743 -3.788 10.300 1.00 96.38 82 PHE A CA 1
ATOM 642 C C . PHE A 1 82 ? -10.242 -3.842 9.999 1.00 96.38 82 PHE A C 1
ATOM 644 O O . PHE A 1 82 ? -11.047 -3.393 10.820 1.00 96.38 82 PHE A O 1
ATOM 651 N N . PHE A 1 83 ? -10.638 -4.424 8.866 1.00 96.56 83 PHE A N 1
ATOM 652 C CA . PHE A 1 83 ? -12.047 -4.504 8.499 1.00 96.56 83 PHE A CA 1
ATOM 653 C C . PHE A 1 83 ? -12.839 -5.426 9.419 1.00 96.56 83 PHE A C 1
ATOM 655 O O . PHE A 1 83 ? -13.913 -5.033 9.869 1.00 96.56 83 PHE A O 1
ATOM 662 N N . HIS A 1 84 ? -12.310 -6.590 9.799 1.00 95.50 84 HIS A N 1
ATOM 663 C CA . HIS A 1 84 ? -12.984 -7.452 10.769 1.00 95.50 84 HIS A CA 1
ATOM 664 C C . HIS A 1 84 ? -13.213 -6.748 12.109 1.00 95.50 84 HIS A C 1
ATOM 666 O O . HIS A 1 84 ? -14.299 -6.854 12.673 1.00 95.50 84 HIS A O 1
ATOM 672 N N . LYS A 1 85 ? -12.240 -5.973 12.602 1.00 92.94 85 LYS A N 1
ATOM 673 C CA . LYS A 1 85 ? -12.387 -5.216 13.853 1.00 92.94 85 LYS A CA 1
ATOM 674 C C . LYS A 1 85 ? -13.490 -4.153 13.781 1.00 92.94 85 LYS A C 1
ATOM 676 O O . LYS A 1 85 ? -14.237 -4.000 14.745 1.00 92.94 85 LYS A O 1
ATOM 681 N N . HIS A 1 86 ? -13.575 -3.404 12.683 1.00 93.56 86 HIS A N 1
ATOM 682 C CA . HIS A 1 86 ? -14.436 -2.217 12.606 1.00 93.56 86 HIS A CA 1
ATOM 683 C C . HIS A 1 86 ? -15.791 -2.466 11.928 1.00 93.56 86 HIS A C 1
ATOM 685 O O . HIS A 1 86 ? -16.720 -1.693 12.152 1.00 93.56 86 HIS A O 1
ATOM 691 N N . LEU A 1 87 ? -15.931 -3.538 11.140 1.00 93.00 87 LEU A N 1
ATOM 692 C CA . LEU A 1 87 ? -17.155 -3.847 10.392 1.00 93.00 87 LEU A CA 1
ATOM 693 C C . LEU A 1 87 ? -17.947 -5.036 10.960 1.00 93.00 87 LEU A C 1
ATOM 695 O O . LEU A 1 87 ? -19.164 -5.059 10.798 1.00 93.00 87 LEU A O 1
ATOM 699 N N . ASN A 1 88 ? -17.335 -5.978 11.698 1.00 82.94 88 ASN A N 1
ATOM 700 C CA . ASN A 1 88 ? -18.042 -7.168 12.219 1.00 82.94 88 ASN A CA 1
ATOM 701 C C . ASN A 1 88 ? -18.933 -6.904 13.458 1.00 82.94 88 ASN A C 1
ATOM 703 O O . ASN A 1 88 ? -19.203 -7.812 14.240 1.00 82.94 88 ASN A O 1
ATOM 707 N N . GLY A 1 89 ? -19.415 -5.673 13.648 1.00 65.31 89 GLY A N 1
ATOM 708 C CA . GLY A 1 89 ? -20.627 -5.405 14.426 1.00 65.31 89 GLY A CA 1
ATOM 709 C C . GLY A 1 89 ? -20.656 -5.924 15.869 1.00 65.31 89 GLY A C 1
ATOM 710 O O . GLY A 1 89 ? -21.553 -6.675 16.235 1.00 65.31 89 GLY A O 1
ATOM 711 N N . LYS A 1 90 ? -19.777 -5.430 16.744 1.00 61.28 90 LYS A N 1
ATOM 712 C CA . LYS A 1 90 ? -20.147 -5.261 18.159 1.00 61.28 90 LYS A CA 1
ATOM 713 C C . LYS A 1 90 ? -20.205 -3.774 18.451 1.00 61.28 90 LYS A C 1
ATOM 715 O O . LYS A 1 90 ? -19.207 -3.163 18.818 1.00 61.28 90 LYS A O 1
ATOM 720 N N . LYS A 1 91 ? -21.387 -3.181 18.248 1.00 56.31 91 LYS A N 1
ATOM 721 C CA . LYS A 1 91 ? -21.679 -1.837 18.754 1.00 56.31 91 LYS A CA 1
ATOM 722 C C . LYS A 1 91 ? -21.481 -1.892 20.268 1.00 56.31 91 LYS A C 1
ATOM 724 O O . LYS A 1 91 ? -22.276 -2.522 20.962 1.00 56.31 91 LYS A O 1
ATOM 729 N N . SER A 1 92 ? -20.423 -1.275 20.783 1.00 55.44 92 SER A N 1
ATOM 730 C CA . SER A 1 92 ? -20.359 -0.958 22.203 1.00 55.44 92 SER A CA 1
ATOM 731 C C . SER A 1 92 ? -21.485 0.035 22.467 1.00 55.44 92 SER A C 1
ATOM 733 O O . SER A 1 92 ? -21.419 1.206 22.093 1.00 55.44 92 SER A O 1
ATOM 735 N N . VAL A 1 93 ? -22.580 -0.467 23.039 1.00 52.59 93 VAL A N 1
ATOM 736 C CA . VAL A 1 93 ? -23.646 0.370 23.577 1.00 52.59 93 VAL A CA 1
ATOM 737 C C . VAL A 1 93 ? -22.991 1.213 24.662 1.00 52.59 93 VAL A C 1
ATOM 739 O O . VAL A 1 93 ? -22.677 0.723 25.746 1.00 52.59 93 VAL A O 1
ATOM 742 N N . LYS A 1 94 ? -22.711 2.480 24.354 1.00 54.09 94 LYS A N 1
ATOM 743 C CA . LYS A 1 94 ? -22.384 3.457 25.384 1.00 54.09 94 LYS A CA 1
ATOM 744 C C . LYS A 1 94 ? -23.672 3.658 26.174 1.00 54.09 94 LYS A C 1
ATOM 746 O O . LYS A 1 94 ? -24.572 4.349 25.710 1.00 54.09 94 LYS A O 1
ATOM 751 N N . HIS A 1 95 ? -23.786 3.006 27.328 1.00 49.28 95 HIS A N 1
ATOM 752 C CA . HIS A 1 95 ? -24.801 3.375 28.304 1.00 49.28 95 HIS A CA 1
ATOM 753 C C . HIS A 1 95 ? -24.494 4.803 28.751 1.00 49.28 95 HIS A C 1
ATOM 755 O O . HIS A 1 95 ? -23.549 5.039 29.506 1.00 49.28 95 HIS A O 1
ATOM 761 N N . SER A 1 96 ? -25.261 5.762 28.237 1.00 47.88 96 SER A N 1
ATOM 762 C CA . SER A 1 96 ? -25.328 7.099 28.811 1.00 47.88 96 SER A CA 1
ATOM 763 C C . SER A 1 96 ? -25.832 6.945 30.243 1.00 47.88 96 SER A C 1
ATOM 765 O O . SER A 1 96 ? -26.941 6.457 30.457 1.00 47.88 96 SER A O 1
ATOM 767 N N . LYS A 1 97 ? -24.995 7.296 31.221 1.00 50.28 97 LYS A N 1
ATOM 768 C CA . LYS A 1 97 ? -25.448 7.471 32.601 1.00 50.28 97 LYS A CA 1
ATOM 769 C C . LYS A 1 97 ? -26.372 8.692 32.617 1.00 50.28 97 LYS A C 1
ATOM 771 O O . LYS A 1 97 ? -25.939 9.765 32.198 1.00 50.28 97 LYS A O 1
ATOM 776 N N . ILE A 1 98 ? -27.627 8.477 33.011 1.00 50.22 98 ILE A N 1
ATOM 777 C CA . ILE A 1 98 ? -28.499 9.523 33.566 1.00 50.22 98 ILE A CA 1
ATOM 778 C C . ILE A 1 98 ? -27.986 9.834 34.971 1.00 50.22 98 ILE A C 1
ATOM 780 O O . ILE A 1 98 ? -27.579 8.863 35.655 1.00 50.22 98 ILE A O 1
#

Radius of gyration: 17.86 Å; chains: 1; bounding box: 41×32×56 Å

Foldseek 3Di:
DFFQVDPVVVVLVVVQVVCVVVVHDRDDDDDQPQAFDDLDAAPDFDDQWDQDPVVSDIGGRTGDRVSRNVSSHVVVVVVVVVCCVPPVDDPPPPPDDD

InterPro domains:
  IPR014940 BAAT/Acyl-CoA thioester hydrolase C-terminal [PF08840] (1-88)
  IPR029058 Alpha/Beta hydrolase fold [G3DSA:3.40.50.1820] (1-98)

pLDDT: mean 89.58, std 12.66, range [47.88, 98.5]